Protein 2D28 (pdb70)

Nearest PDB structures (foldseek):
  2d28-assembly1_C  TM=1.007E+00  e=4.949E-29  Xanthomonas campestris
  2d27-assembly1_A  TM=7.738E-01  e=4.976E-22  Xanthomonas campestris
  5htl-assembly1_B  TM=7.643E-01  e=1.430E-07  Vibrio cholerae
  6f8l-assembly1_O  TM=7.626E-01  e=9.954E-06  Thermus thermophilus HB8
  3jc8-assembly1_Bf  TM=9.793E-01  e=5.000E-04  Myxococcus xanthus DK 1622

Structure (mmCIF, N/CA/C/O backbone):
data_2D28
#
_entry.id   2D28
#
_cell.length_a   55.914
_cell.length_b   55.914
_cell.length_c   104.813
_cell.angle_alpha   90.00
_cell.angle_beta   90.00
_cell.angle_gamma   90.00
#
_symmetry.space_group_name_H-M   'P 43 21 2'
#
loop_
_entity.id
_entity.type
_entity.pdbx_description
1 polymer 'type II secretion ATPase XpsE'
2 non-polymer 'CACODYLATE ION'
3 water water
#
loop_
_atom_site.group_PDB
_atom_site.id
_atom_site.type_symbol
_atom_site.label_atom_id
_atom_site.label_alt_id
_atom_site.label_comp_id
_atom_site.label_asym_id
_atom_site.label_entity_id
_atom_site.label_seq_id
_atom_site.pdbx_PDB_ins_code
_atom_site.Cartn_x
_atom_site.Cartn_y
_atom_site.Cartn_z
_atom_site.occupancy
_atom_site.B_iso_or_equiv
_atom_site.auth_seq_id
_atom_site.auth_comp_id
_atom_site.auth_asym_id
_atom_site.auth_atom_id
_atom_site.pdbx_PDB_model_num
ATOM 9 N N . GLU A 1 2 ? 25.004 27.764 -5.906 1.00 53.52 2 GLU C N 1
ATOM 10 C CA . GLU A 1 2 ? 25.657 28.642 -4.950 1.00 52.11 2 GLU C CA 1
ATOM 11 C C . GLU A 1 2 ? 24.841 29.870 -4.436 1.00 48.93 2 GLU C C 1
ATOM 12 O O . GLU A 1 2 ? 25.462 30.841 -3.984 1.00 48.71 2 GLU C O 1
ATOM 18 N N . GLN A 1 3 ? 23.490 29.846 -4.460 1.00 45.48 3 GLN C N 1
ATOM 19 C CA . GLN A 1 3 ? 22.729 31.092 -4.130 1.00 42.36 3 GLN C CA 1
ATOM 20 C C . GLN A 1 3 ? 22.783 31.448 -2.620 1.00 39.43 3 GLN C C 1
ATOM 21 O O . GLN A 1 3 ? 23.335 32.504 -2.272 1.00 38.32 3 GLN C O 1
ATOM 27 N N . ARG A 1 4 ? 22.234 30.596 -1.744 1.00 34.15 4 ARG C N 1
ATOM 28 C CA . ARG A 1 4 ? 22.408 30.746 -0.285 1.00 30.38 4 ARG C CA 1
ATOM 29 C C . ARG A 1 4 ? 22.592 29.368 0.421 1.00 26.81 4 ARG C C 1
ATOM 30 O O . ARG A 1 4 ? 22.146 28.353 -0.131 1.00 24.16 4 ARG C O 1
ATOM 38 N N . SER A 1 5 ? 23.256 29.339 1.594 1.00 23.22 5 SER C N 1
ATOM 39 C CA . SER A 1 5 ? 23.442 28.062 2.362 1.00 22.27 5 SER C CA 1
ATOM 40 C C . SER A 1 5 ? 22.087 27.480 2.816 1.00 19.34 5 SER C C 1
ATOM 41 O O . SER A 1 5 ? 21.168 28.243 2.978 1.00 17.82 5 SER C O 1
ATOM 44 N N . ALA A 1 6 ? 21.988 26.153 2.993 1.00 18.32 6 ALA C N 1
ATOM 45 C CA . ALA A 1 6 ? 20.787 25.467 3.518 1.00 18.28 6 ALA C CA 1
ATOM 46 C C . ALA A 1 6 ? 20.498 26.020 4.943 1.00 18.20 6 ALA C C 1
ATOM 47 O O . ALA A 1 6 ? 19.390 26.417 5.256 1.00 14.82 6 ALA C O 1
ATOM 49 N N . GLU A 1 7 ? 21.532 26.140 5.776 1.00 19.12 7 GLU C N 1
ATOM 50 C CA . GLU A 1 7 ? 21.354 26.762 7.097 1.00 20.57 7 GLU C CA 1
ATOM 51 C C . GLU A 1 7 ? 20.768 28.186 7.071 1.00 20.36 7 GLU C C 1
ATOM 52 O O . GLU A 1 7 ? 19.867 28.502 7.871 1.00 21.33 7 GLU C O 1
ATOM 58 N N . THR A 1 8 ? 21.278 29.033 6.182 1.00 19.16 8 THR C N 1
ATOM 59 C CA . THR A 1 8 ? 20.768 30.386 6.001 1.00 20.88 8 THR C CA 1
ATOM 60 C C . THR A 1 8 ? 19.286 30.405 5.553 1.00 18.83 8 THR C C 1
ATOM 61 O O . THR A 1 8 ? 18.505 31.191 6.062 1.00 18.00 8 THR C O 1
ATOM 65 N N . ARG A 1 9 ? 18.908 29.483 4.674 1.00 15.39 9 ARG C N 1
ATOM 66 C CA . ARG A 1 9 ? 17.558 29.476 4.136 1.00 15.00 9 ARG C CA 1
ATOM 67 C C . ARG A 1 9 ? 16.649 28.979 5.239 1.00 13.49 9 ARG C C 1
ATOM 68 O O . ARG A 1 9 ? 15.486 29.352 5.324 1.00 13.51 9 ARG C O 1
ATOM 76 N N . ILE A 1 10 ? 17.149 28.062 6.060 1.00 13.77 10 ILE C N 1
ATOM 77 C CA . ILE A 1 10 ? 16.367 27.514 7.181 1.00 12.92 10 ILE C CA 1
ATOM 78 C C . ILE A 1 10 ? 16.140 28.620 8.271 1.00 14.07 10 ILE C C 1
ATOM 79 O O . ILE A 1 10 ? 15.032 28.785 8.761 1.00 14.20 10 ILE C O 1
ATOM 84 N N . VAL A 1 11 ? 17.184 29.304 8.654 1.00 15.52 11 VAL C N 1
ATOM 85 C CA . VAL A 1 11 ? 17.040 30.441 9.538 1.00 17.21 11 VAL C CA 1
ATOM 86 C C . VAL A 1 11 ? 16.051 31.472 8.994 1.00 17.23 11 VAL C C 1
ATOM 87 O O . VAL A 1 11 ? 15.191 31.946 9.714 1.00 16.44 11 VAL C O 1
ATOM 91 N N . GLU A 1 12 ? 16.145 31.818 7.698 1.00 18.10 12 GLU C N 1
ATOM 92 C CA . GLU A 1 12 ? 15.225 32.765 7.122 1.00 17.82 12 GLU C CA 1
ATOM 93 C C . GLU A 1 12 ? 13.766 32.264 7.179 1.00 16.30 12 GLU C C 1
ATOM 94 O O . GLU A 1 12 ? 12.843 33.006 7.454 1.00 12.34 12 GLU C O 1
ATOM 100 N N . ALA A 1 13 ? 13.553 30.979 6.908 1.00 14.41 13 ALA C N 1
ATOM 101 C CA . ALA A 1 13 ? 12.256 30.403 6.984 1.00 14.10 13 ALA C CA 1
ATOM 102 C C . ALA A 1 13 ? 11.718 30.310 8.445 1.00 14.72 13 ALA C C 1
ATOM 103 O O . ALA A 1 13 ? 10.526 30.475 8.669 1.00 15.04 13 ALA C O 1
ATOM 105 N N . LEU A 1 14 ? 12.580 30.020 9.415 1.00 14.84 14 LEU C N 1
ATOM 106 C CA . LEU A 1 14 ? 12.199 30.114 10.822 1.00 14.88 14 LEU C CA 1
ATOM 107 C C . LEU A 1 14 ? 11.613 31.505 11.200 1.00 14.94 14 LEU C C 1
ATOM 108 O O . LEU A 1 14 ? 10.533 31.590 11.830 1.00 15.14 14 LEU C O 1
ATOM 113 N N . LEU A 1 15 ? 12.281 32.545 10.778 1.00 13.44 15 LEU C N 1
ATOM 114 C CA . LEU A 1 15 ? 11.794 33.929 11.026 1.00 16.63 15 LEU C CA 1
ATOM 115 C C . LEU A 1 15 ? 10.489 34.216 10.356 1.00 17.76 15 LEU C C 1
ATOM 116 O O . LEU A 1 15 ? 9.551 34.642 10.993 1.00 17.88 15 LEU C O 1
ATOM 121 N N . GLU A 1 16 ? 10.414 33.884 9.073 1.00 19.53 16 GLU C N 1
ATOM 122 C CA . GLU A 1 16 ? 9.249 34.215 8.267 1.00 21.64 16 GLU C CA 1
ATOM 123 C C . GLU A 1 16 ? 8.026 33.455 8.753 1.00 21.55 16 GLU C C 1
ATOM 124 O O . GLU A 1 16 ? 6.935 33.969 8.758 1.00 21.27 16 GLU C O 1
ATOM 130 N N . ARG A 1 17 ? 8.219 32.222 9.184 1.00 22.01 17 ARG C N 1
ATOM 131 C CA . ARG A 1 17 ? 7.129 31.406 9.781 1.00 21.68 17 ARG C CA 1
ATOM 132 C C . ARG A 1 17 ? 6.807 31.737 11.225 1.00 21.69 17 ARG C C 1
ATOM 133 O O . ARG A 1 17 ? 5.893 31.127 11.853 1.00 21.06 17 ARG C O 1
ATOM 141 N N . ARG A 1 18 ? 7.575 32.667 11.770 1.00 22.33 18 ARG C N 1
ATOM 142 C CA . ARG A 1 18 ? 7.492 33.061 13.147 1.00 23.37 18 ARG C CA 1
ATOM 143 C C . ARG A 1 18 ? 7.731 31.941 14.150 1.00 22.91 18 ARG C C 1
ATOM 144 O O . ARG A 1 18 ? 7.160 31.901 15.249 1.00 22.06 18 ARG C O 1
ATOM 152 N N . ARG A 1 19 ? 8.619 31.038 13.782 1.00 21.30 19 ARG C N 1
ATOM 153 C CA . ARG A 1 19 ? 9.077 29.960 14.675 1.00 19.88 19 ARG C CA 1
ATOM 154 C C . ARG A 1 19 ? 10.329 30.354 15.440 1.00 21.38 19 ARG C C 1
ATOM 155 O O . ARG A 1 19 ? 10.909 29.537 16.173 1.00 21.28 19 ARG C O 1
ATOM 163 N N . LEU A 1 20 ? 10.785 31.588 15.177 1.00 21.40 20 LEU C N 1
ATOM 164 C CA . LEU A 1 20 ? 11.996 32.166 15.763 1.00 22.67 20 LEU C CA 1
ATOM 165 C C . LEU A 1 20 ? 11.790 33.694 15.800 1.00 23.72 20 LEU C C 1
ATOM 166 O O . LEU A 1 20 ? 11.382 34.282 14.790 1.00 22.61 20 LEU C O 1
ATOM 171 N N . LYS A 1 21 ? 12.098 34.319 16.929 1.00 26.52 21 LYS C N 1
ATOM 172 C CA . LYS A 1 21 ? 12.001 35.776 17.077 1.00 29.06 21 LYS C CA 1
ATOM 173 C C . LYS A 1 21 ? 13.285 36.425 16.698 1.00 30.30 21 LYS C C 1
ATOM 174 O O . LYS A 1 21 ? 14.380 35.923 17.028 1.00 29.79 21 LYS C O 1
ATOM 180 N N . ASP A 1 22 ? 13.179 37.596 16.076 1.00 32.42 22 ASP C N 1
ATOM 181 C CA . ASP A 1 22 ? 14.351 38.237 15.552 1.00 34.47 22 ASP C CA 1
ATOM 182 C C . ASP A 1 22 ? 15.244 38.705 16.688 1.00 34.84 22 ASP C C 1
ATOM 183 O O . ASP A 1 22 ? 16.470 38.736 16.525 1.00 33.84 22 ASP C O 1
ATOM 188 N N . THR A 1 23 ? 14.644 39.012 17.843 1.00 35.06 23 THR C N 1
ATOM 189 C CA . THR A 1 23 ? 15.440 39.391 19.027 1.00 34.89 23 THR C CA 1
ATOM 190 C C . THR A 1 23 ? 16.261 38.237 19.524 1.00 33.79 23 THR C C 1
ATOM 191 O O . THR A 1 23 ? 17.433 38.384 19.821 1.00 34.46 23 THR C O 1
ATOM 195 N N . ASP A 1 24 ? 15.656 37.061 19.587 1.00 33.31 24 ASP C N 1
ATOM 196 C CA . ASP A 1 24 ? 16.392 35.868 19.950 1.00 32.74 24 ASP C CA 1
ATOM 197 C C . ASP A 1 24 ? 17.536 35.521 18.982 1.00 32.51 24 ASP C C 1
ATOM 198 O O . ASP A 1 24 ? 18.626 35.016 19.383 1.00 32.13 24 ASP C O 1
ATOM 203 N N . LEU A 1 25 ? 17.288 35.733 17.700 1.00 31.57 25 LEU C N 1
ATOM 204 C CA . LEU A 1 25 ? 18.266 35.367 16.699 1.00 30.73 25 LEU C CA 1
ATOM 205 C C . LEU A 1 25 ? 19.446 36.282 16.847 1.00 32.15 25 LEU C C 1
ATOM 206 O O . LEU A 1 25 ? 20.547 35.821 16.750 1.00 31.67 25 LEU C O 1
ATOM 211 N N . VAL A 1 26 ? 19.207 37.579 17.060 1.00 34.86 26 VAL C N 1
ATOM 212 C CA . VAL A 1 26 ? 20.326 38.534 17.216 1.00 36.96 26 VAL C CA 1
ATOM 213 C C . VAL A 1 26 ? 21.174 38.203 18.451 1.00 38.41 26 VAL C C 1
ATOM 214 O O . VAL A 1 26 ? 22.389 38.251 18.397 1.00 38.03 26 VAL C O 1
ATOM 218 N N . ARG A 1 27 ? 20.549 37.776 19.543 1.00 41.00 27 ARG C N 1
ATOM 219 C CA . ARG A 1 27 ? 21.329 37.356 20.709 1.00 42.40 27 ARG C CA 1
ATOM 220 C C . ARG A 1 27 ? 22.188 36.115 20.411 1.00 42.40 27 ARG C C 1
ATOM 221 O O . ARG A 1 27 ? 23.360 36.058 20.785 1.00 42.84 27 ARG C O 1
ATOM 229 N N . ALA A 1 28 ? 21.595 35.107 19.786 1.00 42.25 28 ALA C N 1
ATOM 230 C CA . ALA A 1 28 ? 22.340 33.934 19.337 1.00 41.63 28 ALA C CA 1
ATOM 231 C C . ALA A 1 28 ? 23.438 34.363 18.327 1.00 42.58 28 ALA C C 1
ATOM 232 O O . ALA A 1 28 ? 23.190 35.136 17.403 1.00 41.33 28 ALA C O 1
ATOM 234 N N . ARG A 1 29 ? 24.667 33.940 18.603 1.00 43.87 29 ARG C N 1
ATOM 235 C CA . ARG A 1 29 ? 25.872 34.105 17.739 1.00 45.80 29 ARG C CA 1
ATOM 236 C C . ARG A 1 29 ? 27.054 33.530 18.556 1.00 46.44 29 ARG C C 1
ATOM 237 O O . ARG A 1 29 ? 27.580 34.190 19.441 1.00 46.74 29 ARG C O 1
ATOM 245 N N . GLN A 1 30 ? 27.420 32.274 18.297 1.00 47.17 30 GLN C N 1
ATOM 246 C CA . GLN A 1 30 ? 28.278 31.528 19.204 1.00 47.48 30 GLN C CA 1
ATOM 247 C C . GLN A 1 30 ? 28.375 32.199 20.599 1.00 46.81 30 GLN C C 1
ATOM 248 O O . GLN A 1 30 ? 27.660 33.155 20.906 1.00 47.02 30 GLN C O 1
ATOM 254 N N . GLU A 1 34 ? 29.142 29.634 21.348 1.00 62.01 34 GLU C N 1
ATOM 255 C CA . GLU A 1 34 ? 30.567 29.410 21.118 1.00 61.89 34 GLU C CA 1
ATOM 256 C C . GLU A 1 34 ? 30.999 28.164 21.853 1.00 61.99 34 GLU C C 1
ATOM 257 O O . GLU A 1 34 ? 32.0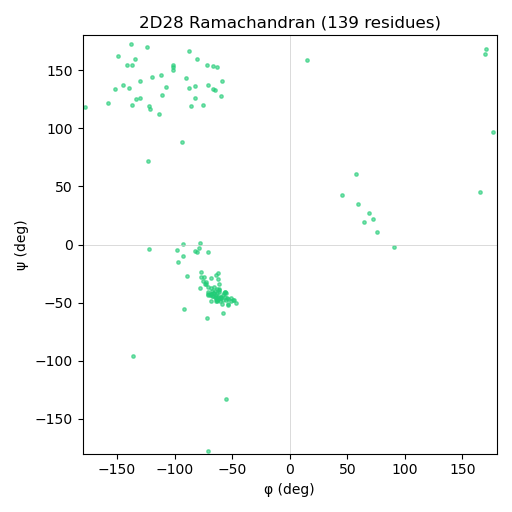61 28.167 22.532 1.00 62.84 34 GLU C O 1
ATOM 259 N N . SER A 1 35 ? 30.194 27.105 21.730 1.00 60.94 35 SER C N 1
ATOM 260 C CA . SER A 1 35 ? 30.408 25.868 22.503 1.00 60.90 35 SER C CA 1
ATOM 261 C C . SER A 1 35 ? 31.285 24.959 21.652 1.00 60.13 35 SER C C 1
ATOM 262 O O . SER A 1 35 ? 32.313 24.437 22.103 1.00 60.77 35 SER C O 1
ATOM 264 N N . GLY A 1 36 ? 30.783 24.717 20.452 1.00 58.40 36 GLY C N 1
ATOM 265 C CA . GLY A 1 36 ? 31.528 24.863 19.212 1.00 56.75 36 GLY C CA 1
ATOM 266 C C . GLY A 1 36 ? 30.438 25.552 18.419 1.00 54.88 36 GLY C C 1
ATOM 267 O O . GLY A 1 36 ? 30.344 26.789 18.307 1.00 55.39 36 GLY C O 1
ATOM 276 N N . GLY A 1 38 ? 27.146 25.152 15.599 1.00 40.02 38 GLY C N 1
ATOM 277 C CA . GLY A 1 38 ? 26.478 25.815 14.491 1.00 36.98 38 GLY C CA 1
ATOM 278 C C . GLY A 1 38 ? 25.393 26.767 14.987 1.00 32.91 38 GLY C C 1
ATOM 279 O O . GLY A 1 38 ? 24.986 26.715 16.138 1.00 31.11 38 GLY C O 1
ATOM 280 N N . LEU A 1 39 ? 24.906 27.618 14.103 1.00 29.65 39 LEU C N 1
ATOM 281 C CA . LEU A 1 39 ? 23.891 28.597 14.493 1.00 28.06 39 LEU C CA 1
ATOM 282 C C . LEU A 1 39 ? 22.617 27.869 14.905 1.00 25.12 39 LEU C C 1
ATOM 283 O O . LEU A 1 39 ? 22.055 28.150 15.983 1.00 22.76 39 LEU C O 1
ATOM 288 N N . LEU A 1 40 ? 22.150 26.922 14.090 1.00 20.77 40 LEU C N 1
ATOM 289 C CA . LEU A 1 40 ? 20.877 26.290 14.400 1.00 19.88 40 LEU C CA 1
ATOM 290 C C . LEU A 1 40 ? 20.963 25.418 15.685 1.00 21.55 40 LEU C C 1
ATOM 291 O O . LEU A 1 40 ? 20.057 25.367 16.494 1.00 19.61 40 LEU C O 1
ATOM 296 N N . ALA A 1 41 ? 22.074 24.723 15.813 1.00 23.13 41 ALA C N 1
ATOM 297 C CA . ALA A 1 41 ? 22.518 24.082 17.101 1.00 25.17 41 ALA C CA 1
ATOM 298 C C . ALA A 1 41 ? 22.449 25.014 18.287 1.00 25.32 41 ALA C C 1
ATOM 299 O O . ALA A 1 41 ? 21.883 24.647 19.287 1.00 28.83 41 ALA C O 1
ATOM 301 N N . LEU A 1 42 ? 22.958 26.231 18.166 1.00 26.85 42 LEU C N 1
ATOM 302 C CA . LEU A 1 42 ? 23.012 27.148 19.292 1.00 27.11 42 LEU C CA 1
ATOM 303 C C . LEU A 1 42 ? 21.597 27.600 19.664 1.00 27.54 42 LEU C C 1
ATOM 304 O O . LEU A 1 42 ? 21.247 27.607 20.849 1.00 27.61 42 LEU C O 1
ATOM 309 N N . LEU A 1 43 ? 20.788 27.927 18.644 1.00 24.70 43 LEU C N 1
ATOM 310 C CA . LEU A 1 43 ? 19.371 28.238 18.830 1.00 24.03 43 LEU C CA 1
ATOM 311 C C . LEU A 1 43 ? 18.604 27.147 19.522 1.00 24.13 43 LEU C C 1
ATOM 312 O O . LEU A 1 43 ? 17.759 27.415 20.381 1.00 24.17 43 LEU C O 1
ATOM 317 N N . GLY A 1 44 ? 18.858 25.901 19.160 1.00 24.93 44 GLY C N 1
ATOM 318 C CA . GLY A 1 44 ? 18.239 24.797 19.837 1.00 26.52 44 GLY C CA 1
ATOM 319 C C . GLY A 1 44 ? 18.700 24.727 21.295 1.00 29.55 44 GLY C C 1
ATOM 320 O O . GLY A 1 44 ? 17.886 24.468 22.203 1.00 29.90 44 GLY C O 1
ATOM 321 N N . ARG A 1 45 ? 19.994 24.978 21.523 1.00 32.22 45 ARG C N 1
ATOM 322 C CA . ARG A 1 45 ? 20.583 24.814 22.861 1.00 34.28 45 ARG C CA 1
ATOM 323 C C . ARG A 1 45 ? 20.174 25.961 23.779 1.00 33.59 45 ARG C C 1
ATOM 324 O O . ARG A 1 45 ? 20.084 25.753 24.974 1.00 33.84 45 ARG C O 1
ATOM 332 N N . LEU A 1 46 ? 19.966 27.163 23.233 1.00 32.40 46 LEU C N 1
ATOM 333 C CA . LEU A 1 46 ? 19.442 28.283 23.996 1.00 31.07 46 LEU C CA 1
ATOM 334 C C . LEU A 1 46 ? 17.906 28.215 24.238 1.00 30.65 46 LEU C C 1
ATOM 335 O O . LEU A 1 46 ? 17.333 29.104 24.869 1.00 30.70 46 LEU C O 1
ATOM 340 N N . GLY A 1 47 ? 17.254 27.162 23.773 1.00 28.44 47 GLY C N 1
ATOM 341 C CA . GLY A 1 47 ? 15.810 27.023 23.893 1.00 28.14 47 GLY C CA 1
ATOM 342 C C . GLY A 1 47 ? 14.967 27.948 22.987 1.00 25.79 47 GLY C C 1
ATOM 343 O O . GLY A 1 47 ? 13.764 28.191 23.242 1.00 24.51 47 GLY C O 1
ATOM 344 N N . LEU A 1 48 ? 15.553 28.441 21.914 1.00 21.78 48 LEU C N 1
ATOM 345 C CA . LEU A 1 48 ? 14.874 29.449 21.120 1.00 21.42 48 LEU C CA 1
ATOM 346 C C . LEU A 1 48 ? 14.145 28.924 19.896 1.00 19.99 48 LEU C C 1
ATOM 347 O O . LEU A 1 48 ? 13.438 29.710 19.224 1.00 19.13 48 LEU C O 1
ATOM 352 N N . VAL A 1 49 ? 14.443 27.689 19.492 1.00 18.06 49 VAL C N 1
ATOM 353 C CA . VAL A 1 49 ? 13.725 27.036 18.375 1.00 16.51 49 VAL C CA 1
ATOM 354 C C . VAL A 1 49 ? 13.396 25.658 18.885 1.00 15.58 49 VAL C C 1
ATOM 355 O O . VAL A 1 49 ? 14.261 24.935 19.351 1.00 15.04 49 VAL C O 1
ATOM 359 N N . SER A 1 50 ? 12.133 25.283 18.850 1.00 12.93 50 SER C N 1
ATOM 360 C CA . SER A 1 50 ? 11.752 23.917 19.242 1.00 14.15 50 SER C CA 1
ATOM 361 C C . SER A 1 50 ? 12.280 22.849 18.280 1.00 14.36 50 SER C C 1
ATOM 362 O O . SER A 1 50 ? 12.506 23.125 17.086 1.00 14.78 50 SER C O 1
ATOM 365 N N . GLU A 1 51 ? 12.470 21.632 18.808 1.00 13.63 51 GLU C N 1
ATOM 366 C CA . GLU A 1 51 ? 12.849 20.515 17.953 1.00 13.69 51 GLU C CA 1
ATOM 367 C C . GLU A 1 51 ? 11.886 20.293 16.835 1.00 13.49 51 GLU C C 1
ATOM 368 O O . GLU A 1 51 ? 12.290 20.048 15.695 1.00 13.49 51 GLU C O 1
ATOM 374 N N . ARG A 1 52 ? 10.580 20.418 17.114 1.00 12.49 52 ARG C N 1
ATOM 375 C CA . ARG A 1 52 ? 9.601 20.296 16.073 1.00 10.52 52 ARG C CA 1
ATOM 376 C C . ARG A 1 52 ? 9.739 21.317 14.935 1.00 11.02 52 ARG C C 1
ATOM 377 O O . ARG A 1 52 ? 9.700 20.946 13.753 1.00 9.80 52 ARG C O 1
ATOM 385 N N . ASP A 1 53 ? 9.932 22.585 15.278 1.00 11.44 53 ASP C N 1
ATOM 386 C CA . ASP A 1 53 ? 10.040 23.642 14.295 1.00 11.77 53 ASP C CA 1
ATOM 387 C C . ASP A 1 53 ? 11.383 23.558 13.561 1.00 12.11 53 ASP C C 1
ATOM 388 O O . ASP A 1 53 ? 11.437 23.909 12.388 1.00 12.00 53 ASP C O 1
ATOM 393 N N . HIS A 1 54 ? 12.425 23.103 14.252 1.00 12.24 54 HIS C N 1
ATOM 394 C CA . HIS A 1 54 ? 13.697 22.792 13.590 1.00 12.24 54 HIS C CA 1
ATOM 395 C C . HIS A 1 54 ? 13.483 21.749 12.487 1.00 11.34 54 HIS C C 1
ATOM 3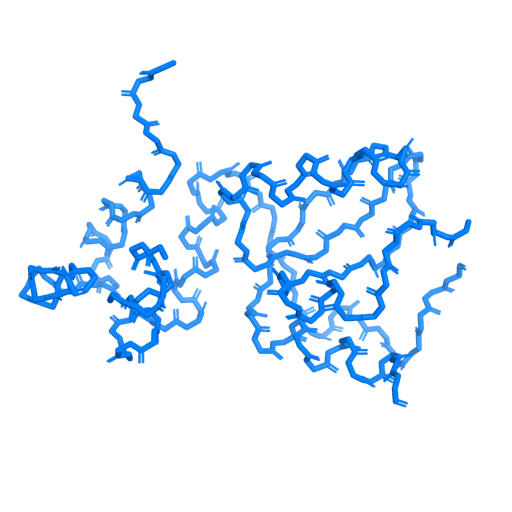96 O O . HIS A 1 54 ? 13.763 22.013 11.275 1.00 12.94 54 HIS C O 1
ATOM 403 N N . ALA A 1 55 ? 12.963 20.590 12.861 1.00 11.48 55 ALA C N 1
ATOM 404 C CA . ALA A 1 55 ? 12.660 19.494 11.912 1.00 12.60 55 ALA C CA 1
ATOM 405 C C . ALA A 1 55 ? 11.771 19.972 10.768 1.00 14.04 55 ALA C C 1
ATOM 406 O O . ALA A 1 55 ? 12.041 19.736 9.546 1.00 13.74 55 ALA C O 1
ATOM 408 N N . GLU A 1 56 ? 10.655 20.611 11.133 1.00 14.55 56 GLU C N 1
ATOM 409 C CA . GLU A 1 56 ? 9.739 21.125 10.133 1.00 15.93 56 GLU C CA 1
ATOM 410 C C . GLU A 1 56 ? 10.328 21.974 9.037 1.00 15.57 56 GLU C C 1
ATOM 411 O O . GLU A 1 56 ? 10.067 21.772 7.799 1.00 14.43 56 GLU C O 1
ATOM 417 N N . THR A 1 57 ? 11.134 22.934 9.485 1.00 14.13 57 THR C N 1
ATOM 418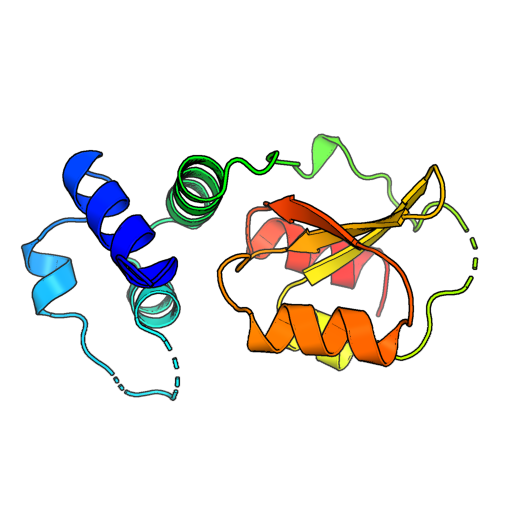 C CA . THR A 1 57 ? 11.726 23.882 8.610 1.00 14.23 57 THR C CA 1
ATOM 419 C C . THR A 1 57 ? 12.816 23.251 7.732 1.00 13.70 57 THR C C 1
ATOM 420 O O . THR A 1 57 ? 12.921 23.592 6.563 1.00 12.37 57 THR C O 1
ATOM 424 N N . CYS A 1 58 ? 13.674 22.414 8.335 1.00 13.46 58 CYS C N 1
ATOM 425 C CA . CYS A 1 58 ? 14.646 21.636 7.576 1.00 12.91 58 CYS C CA 1
ATOM 426 C C . CYS A 1 58 ? 13.923 20.889 6.441 1.00 13.33 58 CYS C C 1
ATOM 427 O O . CYS A 1 58 ? 14.328 20.942 5.287 1.00 12.39 58 CYS C O 1
ATOM 430 N N . ALA A 1 59 ? 12.801 20.266 6.746 1.00 14.39 59 ALA C N 1
ATOM 431 C CA . ALA A 1 59 ? 12.072 19.508 5.755 1.00 15.46 59 ALA C CA 1
ATOM 432 C C . ALA A 1 59 ? 11.489 20.372 4.650 1.00 15.56 59 ALA C C 1
ATOM 433 O O . ALA A 1 59 ? 11.613 20.019 3.488 1.00 14.85 59 ALA C O 1
ATOM 435 N N . GLU A 1 60 ? 10.935 21.533 4.995 1.00 16.12 60 GLU C N 1
ATOM 436 C CA . GLU A 1 60 ? 10.433 22.458 3.999 1.00 16.44 60 GLU C CA 1
ATOM 437 C C . GLU A 1 60 ? 11.511 22.914 3.123 1.00 15.11 60 GLU C C 1
ATOM 438 O O . GLU A 1 60 ? 11.297 23.040 1.957 1.00 17.09 60 GLU C O 1
ATOM 444 N N . VAL A 1 61 ? 12.647 23.304 3.666 1.00 13.60 61 VAL C N 1
ATOM 445 C CA . VAL A 1 61 ? 13.617 23.982 2.839 1.00 13.42 61 VAL C CA 1
ATOM 446 C C . VAL A 1 61 ? 14.260 23.003 1.911 1.00 13.41 61 VAL C C 1
ATOM 447 O O . VAL A 1 61 ? 14.607 23.347 0.739 1.00 14.65 61 VAL C O 1
ATOM 451 N N . LEU A 1 62 ? 14.428 21.778 2.394 1.00 12.27 62 LEU C N 1
ATOM 452 C CA . LEU A 1 62 ? 15.184 20.785 1.637 1.00 11.78 62 LEU C CA 1
ATOM 453 C C . LEU A 1 62 ? 14.257 19.842 0.846 1.00 11.53 62 LEU C C 1
ATOM 454 O O . LEU A 1 62 ? 14.739 19.023 0.071 1.00 11.04 62 LEU C O 1
ATOM 459 N N . GLY A 1 63 ? 12.938 19.962 1.013 1.00 11.27 63 GLY C N 1
ATOM 460 C CA . GLY A 1 63 ? 12.000 19.122 0.297 1.00 10.64 63 GLY C CA 1
ATOM 461 C C . GLY A 1 63 ? 12.022 17.670 0.720 1.00 9.77 63 GLY C C 1
ATOM 462 O O . GLY A 1 63 ? 11.707 16.794 -0.046 1.00 10.54 63 GLY C O 1
ATOM 463 N N . LEU A 1 64 ? 12.409 17.411 1.974 1.00 11.94 64 LEU C N 1
ATOM 464 C CA . LEU A 1 64 ? 12.605 16.058 2.430 1.00 11.00 64 LEU C CA 1
ATOM 465 C C . LEU A 1 64 ? 11.397 15.651 3.249 1.00 11.94 64 LEU C C 1
ATOM 466 O O . LEU A 1 64 ? 10.771 16.490 3.926 1.00 11.96 64 LEU C O 1
ATOM 471 N N . PRO A 1 65 ? 11.139 14.358 3.271 1.00 11.59 65 PRO C N 1
ATOM 472 C CA . PRO A 1 65 ? 10.051 13.826 4.087 1.00 12.74 65 PRO C CA 1
ATOM 473 C C . PRO A 1 65 ? 10.374 13.881 5.576 1.00 11.35 65 PRO C C 1
ATOM 474 O O . PRO A 1 65 ? 11.510 13.838 5.987 1.00 9.75 65 PRO C O 1
ATOM 478 N N . LEU A 1 66 ? 9.319 13.933 6.359 1.00 11.30 66 LEU C N 1
ATOM 479 C CA . LEU A 1 66 ? 9.355 13.934 7.798 1.00 13.11 66 LEU C CA 1
ATOM 480 C C . LEU A 1 66 ? 8.853 12.559 8.277 1.00 14.90 66 LEU C C 1
ATOM 481 O O . LEU A 1 66 ? 7.898 12.022 7.722 1.00 15.53 66 LEU C O 1
ATOM 486 N N . VAL A 1 67 ? 9.564 11.974 9.256 1.00 14.36 67 VAL C N 1
ATOM 487 C CA . VAL A 1 67 ? 9.249 10.654 9.782 1.00 13.18 67 VAL C CA 1
ATOM 488 C C . VAL A 1 67 ? 9.200 10.788 11.299 1.00 1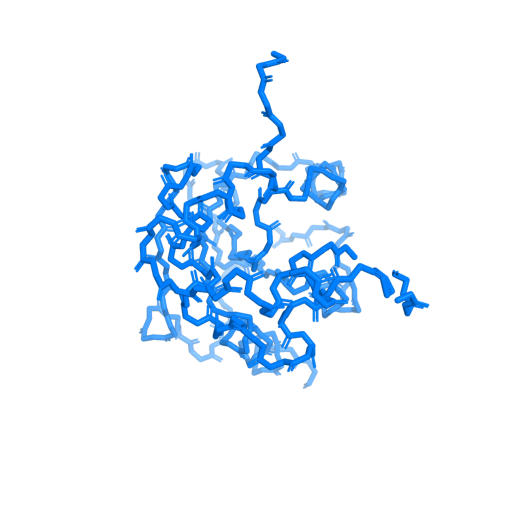4.24 67 VAL C C 1
ATOM 489 O O . VAL A 1 67 ? 9.972 11.531 11.918 1.00 12.45 67 VAL C O 1
ATOM 493 N N . ASP A 1 68 ? 8.241 10.101 11.901 1.00 16.24 68 ASP C N 1
ATOM 494 C CA . ASP A 1 68 ? 8.097 10.160 13.334 1.00 18.02 68 ASP C CA 1
ATOM 495 C C . ASP A 1 68 ? 8.159 8.795 13.931 1.00 20.09 68 ASP C C 1
ATOM 496 O O . ASP A 1 68 ? 8.122 7.800 13.218 1.00 17.61 68 ASP C O 1
ATOM 501 N N . ALA A 1 69 ? 8.238 8.834 15.263 1.00 22.90 69 ALA C N 1
ATOM 502 C CA . ALA A 1 69 ? 8.471 7.713 16.121 1.00 24.15 69 ALA C CA 1
ATOM 503 C C . ALA A 1 69 ? 7.380 6.627 16.073 1.00 23.77 69 ALA C C 1
ATOM 504 O O . ALA A 1 69 ? 7.652 5.428 16.314 1.00 25.32 69 ALA C O 1
ATOM 506 N N . ARG A 1 70 ? 6.158 7.004 15.681 1.00 23.92 70 ARG C N 1
ATOM 507 C CA . ARG A 1 70 ? 5.092 6.011 15.458 1.00 22.01 70 ARG C CA 1
ATOM 508 C C . ARG A 1 70 ? 5.505 5.093 14.361 1.00 22.91 70 ARG C C 1
ATOM 509 O O . ARG A 1 70 ? 5.026 3.965 14.284 1.00 20.29 70 ARG C O 1
ATOM 517 N N . GLN A 1 71 ? 6.317 5.589 13.419 1.00 24.60 71 GLN C N 1
ATOM 518 C CA . GLN A 1 71 ? 6.638 4.791 12.211 1.00 24.69 71 GLN C CA 1
ATOM 519 C C . GLN A 1 71 ? 7.763 3.737 12.369 1.00 27.32 71 GLN C C 1
ATOM 520 O O . GLN A 1 71 ? 7.998 2.916 11.463 1.00 26.38 71 GLN C O 1
ATOM 526 N N . LEU A 1 72 ? 8.415 3.725 13.524 1.00 29.44 72 LEU C N 1
ATOM 527 C CA . LEU A 1 72 ? 9.526 2.824 13.791 1.00 31.60 72 LEU C CA 1
ATOM 528 C C . LEU A 1 72 ? 9.162 1.752 14.847 1.00 33.37 72 LEU C C 1
ATOM 529 O O . LEU A 1 72 ? 8.682 2.096 15.932 1.00 34.98 72 LEU C O 1
ATOM 534 N N . GLY A 1 73 ? 9.395 0.475 14.542 1.00 35.20 73 GLY C N 1
ATOM 535 C CA . GLY A 1 73 ? 9.196 -0.629 15.488 1.00 35.94 73 GLY C CA 1
ATOM 536 C C . GLY A 1 73 ? 10.218 -0.696 16.624 1.00 37.58 73 GLY C C 1
ATOM 537 O O . GLY A 1 73 ? 11.097 0.139 16.713 1.00 36.99 73 GLY C O 1
ATOM 538 N N . ASP A 1 74 ? 10.097 -1.716 17.480 1.00 39.02 74 ASP C N 1
ATOM 539 C CA . ASP A 1 74 ? 10.885 -1.859 18.720 1.00 39.77 74 ASP C CA 1
ATOM 540 C C . ASP A 1 74 ? 12.331 -2.346 18.570 1.00 38.60 74 ASP C C 1
ATOM 541 O O . ASP A 1 74 ? 13.154 -2.121 19.454 1.00 37.77 74 ASP C O 1
ATOM 546 N N . THR A 1 75 ? 12.604 -3.044 17.486 1.00 38.03 75 THR C N 1
ATOM 547 C CA . THR A 1 75 ? 13.950 -3.496 17.170 1.00 38.42 75 THR C CA 1
ATOM 548 C C . THR A 1 75 ? 14.235 -3.221 15.715 1.00 38.51 75 THR C C 1
ATOM 549 O O . THR A 1 75 ? 13.290 -3.063 14.931 1.00 36.23 75 THR C O 1
ATOM 553 N N . PRO A 1 76 ? 15.518 -3.175 15.349 1.00 40.10 76 PRO C N 1
ATOM 554 C CA . PRO A 1 76 ? 15.910 -2.858 13.966 1.00 42.36 76 PRO C CA 1
ATOM 555 C C . PRO A 1 76 ? 15.330 -3.832 12.938 1.00 45.28 76 PRO C C 1
ATOM 556 O O . PRO A 1 76 ? 15.315 -5.025 13.207 1.00 43.96 76 PRO C O 1
ATOM 560 N N . PRO A 1 77 ? 14.902 -3.321 11.787 1.00 48.59 77 PRO C N 1
ATOM 561 C CA . PRO A 1 77 ? 14.200 -4.122 10.786 1.00 51.54 77 PRO C CA 1
ATOM 562 C C . PRO A 1 77 ? 14.954 -5.333 10.252 1.00 54.92 77 PRO C C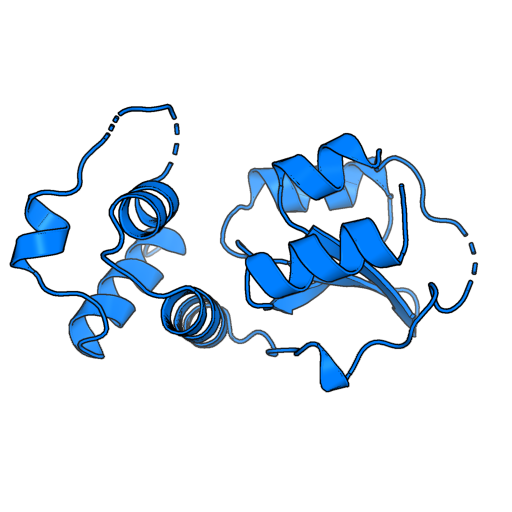 1
ATOM 563 O O . PRO A 1 77 ? 14.311 -6.375 10.239 1.00 56.33 77 PRO C O 1
ATOM 567 N N . GLU A 1 78 ? 16.201 -5.224 9.790 1.00 58.31 78 GLU C N 1
ATOM 568 C CA . GLU A 1 78 ? 16.878 -6.380 9.166 1.00 61.38 78 GLU C CA 1
ATOM 569 C C . GLU A 1 78 ? 18.206 -6.047 8.461 1.00 63.49 78 GLU C C 1
ATOM 570 O O . GLU A 1 78 ? 19.295 -6.404 8.938 1.00 63.96 78 GLU C O 1
ATOM 584 N N . GLU A 1 82 ? 24.037 -5.239 5.444 1.00 43.34 82 GLU C N 1
ATOM 585 C CA . GLU A 1 82 ? 24.776 -4.949 6.669 1.00 43.49 82 GLU C CA 1
ATOM 586 C C . GLU A 1 82 ? 24.245 -3.782 7.524 1.00 41.80 82 GLU C C 1
ATOM 587 O O . GLU A 1 82 ? 23.059 -3.800 8.041 1.00 42.59 82 GLU C O 1
ATOM 593 N N . VAL A 1 83 ? 25.250 -2.973 7.890 1.00 38.27 83 VAL C N 1
ATOM 594 C CA . VAL A 1 83 ? 25.468 -1.510 7.629 1.00 35.58 83 VAL C CA 1
ATOM 595 C C . VAL A 1 83 ? 26.837 -1.243 8.279 1.00 32.72 83 VAL C C 1
ATOM 596 O O . VAL A 1 83 ? 26.995 -1.469 9.456 1.00 30.88 83 VAL C O 1
ATOM 600 N N . GLN A 1 84 ? 27.831 -0.833 7.499 1.00 31.68 84 GLN C N 1
ATOM 601 C CA . GLN A 1 84 ? 29.207 -0.662 7.977 1.00 30.41 84 GLN C CA 1
ATOM 602 C C . GLN A 1 84 ? 29.537 0.766 8.234 1.00 27.41 84 GLN C C 1
ATOM 603 O O . GLN A 1 84 ? 29.034 1.663 7.572 1.00 25.30 84 GLN C O 1
ATOM 609 N N . GLY A 1 85 ? 30.496 0.950 9.118 1.00 23.75 85 GLY C N 1
ATOM 610 C CA . GLY A 1 85 ? 31.241 2.171 9.188 1.00 22.36 85 GLY C CA 1
ATOM 611 C C . GLY A 1 85 ? 30.647 3.167 10.109 1.00 20.43 85 GLY C C 1
ATOM 612 O O . GLY A 1 85 ? 31.262 4.182 10.292 1.00 22.05 85 GLY C O 1
ATOM 613 N N . LEU A 1 86 ? 29.498 2.871 10.733 1.00 19.42 86 LEU C N 1
ATOM 614 C CA . LEU A 1 86 ? 28.845 3.780 11.675 1.00 18.88 86 LEU C CA 1
ATOM 615 C C . LEU A 1 86 ? 28.863 3.185 13.071 1.00 20.05 86 LEU C C 1
ATOM 616 O O . LEU A 1 86 ? 28.196 2.190 13.340 1.00 18.85 86 LEU C O 1
ATOM 621 N N . SER A 1 87 ? 29.616 3.813 13.954 1.00 20.04 87 SER C N 1
ATOM 622 C CA . SER A 1 87 ? 29.666 3.344 15.322 1.00 20.03 87 SER C CA 1
ATOM 623 C C . SER A 1 87 ? 28.436 3.879 16.025 1.00 19.22 87 SER C C 1
ATOM 624 O O . SER A 1 87 ? 27.807 4.874 15.579 1.00 17.64 87 SER C O 1
ATOM 627 N N . LEU A 1 88 ? 28.096 3.231 17.135 1.00 17.54 88 LEU C N 1
ATOM 628 C CA . LEU A 1 88 ? 26.998 3.740 17.969 1.00 17.56 88 LEU C CA 1
ATOM 629 C C . LEU A 1 88 ? 27.259 5.161 18.383 1.00 17.36 88 LEU C C 1
ATOM 630 O O . LEU A 1 88 ? 26.387 6.002 18.302 1.00 14.71 88 LEU C O 1
ATOM 635 N N . ARG A 1 89 ? 28.532 5.460 18.747 1.00 17.47 89 ARG C N 1
ATOM 636 C CA . ARG A 1 89 ? 28.921 6.791 19.137 1.00 17.02 89 ARG C CA 1
ATOM 637 C C . ARG A 1 89 ? 28.648 7.829 18.035 1.00 16.02 89 ARG C C 1
ATOM 638 O O . ARG A 1 89 ? 28.191 8.877 18.309 1.00 17.22 89 ARG C O 1
ATOM 646 N N . PHE A 1 90 ? 29.052 7.534 16.816 1.00 15.81 90 PHE C N 1
ATOM 647 C CA . PHE A 1 90 ? 28.822 8.393 15.658 1.00 14.36 90 PHE C CA 1
ATOM 648 C C . PHE A 1 90 ? 27.317 8.717 15.540 1.00 13.49 90 PHE C C 1
ATOM 649 O O . PHE A 1 90 ? 26.929 9.853 15.377 1.00 13.13 90 PHE C O 1
ATOM 657 N N . LEU A 1 91 ? 26.480 7.697 15.565 1.00 13.36 91 LEU C N 1
ATOM 658 C CA . LEU A 1 91 ? 25.0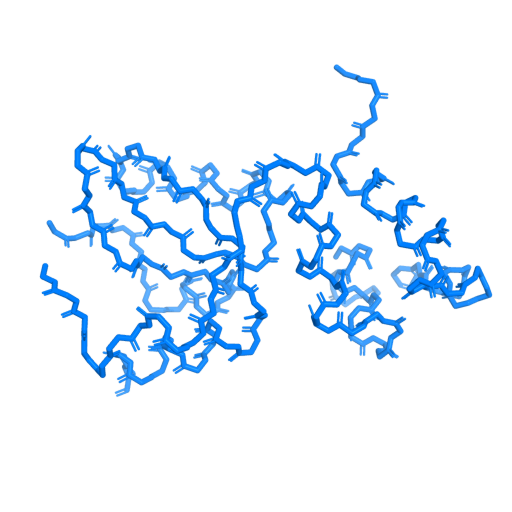11 7.938 15.562 1.00 13.94 91 LEU C CA 1
ATOM 659 C C . LEU A 1 91 ? 24.556 8.958 16.596 1.00 14.80 91 LEU C C 1
ATOM 660 O O . LEU A 1 91 ? 23.791 9.916 16.281 1.00 14.93 91 LEU C O 1
ATOM 665 N N . LYS A 1 92 ? 25.044 8.777 17.831 1.00 15.48 92 LYS C N 1
ATOM 666 C CA . LYS A 1 92 ? 24.704 9.677 18.920 1.00 14.63 92 LYS C CA 1
ATOM 667 C C . LYS A 1 92 ? 25.270 11.064 18.736 1.00 14.70 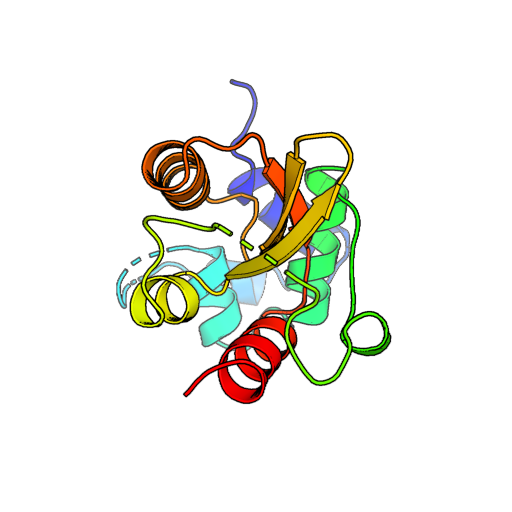92 LYS C C 1
ATOM 668 O O . LYS A 1 92 ? 24.551 12.053 18.947 1.00 14.59 92 LYS C O 1
ATOM 674 N N . GLN A 1 93 ? 26.525 11.193 18.326 1.00 14.53 93 GLN C N 1
ATOM 675 C CA . GLN A 1 93 ? 27.089 12.499 18.116 1.00 15.32 93 GLN C CA 1
ATOM 676 C C . GLN A 1 93 ? 26.381 13.269 17.015 1.00 15.77 93 GLN C C 1
ATOM 677 O O . GLN A 1 93 ? 26.206 14.492 17.119 1.00 13.75 93 GLN C O 1
ATOM 683 N N . PHE A 1 94 ? 26.051 12.589 15.920 1.00 14.67 94 PHE C N 1
ATOM 684 C CA . PHE A 1 94 ? 25.476 13.323 14.759 1.00 14.87 94 PHE C CA 1
ATOM 685 C C . PHE A 1 94 ? 23.931 13.358 14.769 1.00 15.77 94 PHE C C 1
ATOM 686 O O . PHE A 1 94 ? 23.293 14.080 13.902 1.00 15.26 94 PHE C O 1
ATOM 694 N N . HIS A 1 95 ? 23.342 12.563 15.680 1.00 13.72 95 HIS C N 1
ATOM 695 C CA . HIS A 1 95 ? 21.879 12.419 15.856 1.00 13.97 95 HIS C CA 1
ATOM 696 C C . HIS A 1 95 ? 21.266 11.971 14.559 1.00 13.50 95 HIS C C 1
ATOM 697 O O . HIS A 1 95 ? 20.467 12.688 13.928 1.00 12.69 95 HIS C O 1
ATOM 704 N N . LEU A 1 96 ? 21.684 10.809 14.071 1.00 12.67 96 LEU C N 1
ATOM 705 C CA . LEU A 1 96 ? 21.072 10.270 12.862 1.00 11.17 96 LEU C CA 1
ATOM 706 C C . LEU A 1 96 ? 21.156 8.731 13.041 1.00 10.96 96 LEU C C 1
ATOM 707 O O . LEU A 1 96 ? 21.895 8.235 13.904 1.00 9.12 96 LEU C O 1
ATOM 712 N N . CYS A 1 97 ? 20.371 8.006 12.293 1.00 11.85 97 CYS C N 1
ATOM 713 C CA . CYS A 1 97 ? 20.134 6.580 12.540 1.00 13.80 97 CYS C CA 1
ATOM 714 C C . CYS A 1 97 ? 19.653 5.830 11.293 1.00 15.08 97 CYS C C 1
ATOM 715 O O . CYS A 1 97 ? 18.659 6.212 10.713 1.00 15.33 97 CYS C O 1
ATOM 718 N N . PRO A 1 98 ? 20.355 4.799 10.835 1.00 15.38 98 PRO C N 1
ATOM 719 C CA . PRO A 1 98 ? 19.840 4.005 9.750 1.00 15.92 98 PRO C CA 1
ATOM 720 C C . PRO A 1 98 ? 18.558 3.285 10.217 1.00 16.93 98 PRO C C 1
ATOM 721 O O . PRO A 1 98 ? 18.547 2.667 11.324 1.00 17.44 98 PRO C O 1
ATOM 725 N N . VAL A 1 99 ? 17.514 3.341 9.404 1.00 16.53 99 VAL C N 1
ATOM 726 C CA . VAL A 1 99 ? 16.209 2.738 9.780 1.00 18.76 99 VAL C CA 1
ATOM 727 C C . VAL A 1 99 ? 15.666 1.688 8.823 1.00 21.54 99 VAL C C 1
ATOM 728 O O . VAL A 1 99 ? 14.609 1.071 9.110 1.00 25.11 99 VAL C O 1
ATOM 732 N N . GLY A 1 100 ? 16.356 1.470 7.715 1.00 21.27 100 GLY C N 1
ATOM 733 C CA . GLY A 1 100 ? 15.919 0.488 6.749 1.00 22.74 100 GLY C CA 1
ATOM 734 C C . GLY A 1 100 ? 16.739 0.596 5.491 1.00 22.24 100 GLY C C 1
ATOM 735 O O . GLY A 1 100 ? 17.414 1.549 5.302 1.00 18.39 100 GLY C O 1
ATOM 736 N N . GLU A 1 101 ? 16.605 -0.389 4.621 1.00 23.19 101 GLU C N 1
ATOM 737 C CA . GLU A 1 101 ? 17.257 -0.424 3.343 1.00 25.78 101 GLU C CA 1
ATOM 738 C C . GLU A 1 101 ? 16.205 -0.909 2.327 1.00 27.05 101 GLU C C 1
ATOM 739 O O . GLU A 1 101 ? 15.612 -1.983 2.536 1.00 28.02 101 GLU C O 1
ATOM 745 N N . ARG A 1 102 ? 15.901 -0.096 1.319 1.00 26.59 102 ARG C N 1
ATOM 746 C CA . ARG A 1 102 ? 14.847 -0.391 0.324 1.00 27.10 102 ARG C CA 1
ATOM 747 C C . ARG A 1 102 ? 15.270 0.140 -1.077 1.00 27.48 102 ARG C C 1
ATOM 748 O O . ARG A 1 102 ? 15.801 1.266 -1.235 1.00 26.12 102 ARG C O 1
ATOM 756 N N . ASP A 1 103 ? 15.019 -0.684 -2.105 1.00 27.81 103 ASP C N 1
ATOM 757 C CA . ASP A 1 103 ? 15.412 -0.409 -3.495 1.00 26.31 103 ASP C CA 1
ATOM 758 C C . ASP A 1 103 ? 16.844 0.096 -3.628 1.00 24.50 103 ASP C C 1
ATOM 759 O O . ASP A 1 103 ? 17.138 0.997 -4.402 1.00 24.42 103 ASP C O 1
ATOM 764 N N . GLY A 1 104 ? 17.749 -0.533 -2.889 1.00 22.50 104 GLY C N 1
ATOM 765 C CA . GLY A 1 104 ? 19.134 -0.210 -2.986 1.00 21.36 104 GLY C CA 1
ATOM 766 C C . GLY A 1 104 ? 19.586 1.081 -2.318 1.00 19.72 104 GLY C C 1
ATOM 767 O O . GLY A 1 104 ? 20.742 1.527 -2.504 1.00 18.47 104 GLY C O 1
ATOM 768 N N . ARG A 1 105 ? 18.701 1.672 -1.531 1.00 18.62 105 ARG C N 1
ATOM 769 C CA . ARG A 1 105 ? 19.046 2.811 -0.695 1.00 16.66 105 ARG C CA 1
ATOM 770 C C . ARG A 1 105 ? 18.861 2.589 0.809 1.00 15.56 105 ARG C C 1
ATOM 771 O O . ARG A 1 105 ? 17.916 1.962 1.291 1.00 15.66 105 ARG C O 1
ATOM 779 N N . LEU A 1 106 ? 19.754 3.184 1.558 1.00 13.14 106 LEU C N 1
ATOM 780 C CA . LEU A 1 106 ? 19.692 3.208 3.007 1.00 12.50 106 LEU C CA 1
ATOM 781 C C . LEU A 1 106 ? 18.825 4.349 3.493 1.00 11.70 106 LEU C C 1
ATOM 782 O O . LEU A 1 106 ? 19.147 5.532 3.259 1.00 10.94 106 LEU C O 1
ATOM 787 N N . ASP A 1 107 ? 17.740 4.012 4.211 1.00 12.25 107 ASP C N 1
ATOM 788 C CA . ASP A 1 107 ? 16.910 4.982 4.832 1.00 13.64 107 ASP C CA 1
ATOM 789 C C . ASP A 1 107 ? 17.619 5.522 6.079 1.00 13.74 107 ASP C C 1
ATOM 790 O O . ASP A 1 107 ? 17.950 4.747 6.998 1.00 15.79 107 ASP C O 1
ATOM 795 N N . LEU A 1 108 ? 17.873 6.827 6.101 1.00 11.79 108 LEU C N 1
ATOM 796 C CA . LEU A 1 108 ? 18.548 7.453 7.230 1.00 11.79 108 LEU C CA 1
ATOM 797 C C . LEU A 1 108 ? 17.689 8.533 7.807 1.00 12.45 108 LEU C C 1
ATOM 798 O O . LEU A 1 108 ? 17.395 9.548 7.155 1.00 11.52 108 LEU C O 1
ATOM 803 N N . TRP A 1 109 ? 17.345 8.353 9.064 1.00 11.02 109 TRP C N 1
ATOM 804 C CA . TRP A 1 109 ? 16.643 9.332 9.838 1.00 9.97 109 TRP C CA 1
ATOM 805 C C . TRP A 1 109 ? 17.660 10.353 10.369 1.00 11.81 109 TRP C C 1
ATOM 806 O O . TRP A 1 109 ? 18.631 9.968 11.076 1.00 11.11 109 TRP C O 1
ATOM 817 N N . ILE A 1 110 ? 17.434 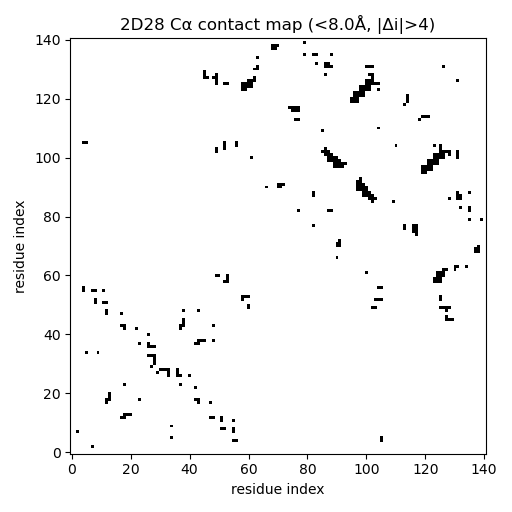11.645 10.115 1.00 9.98 110 ILE C N 1
ATOM 818 C CA . ILE A 1 110 ? 18.479 12.620 10.381 1.00 10.87 110 ILE C CA 1
ATOM 819 C C . ILE A 1 110 ? 17.903 13.873 10.988 1.00 9.45 110 ILE C C 1
ATOM 820 O O . ILE A 1 110 ? 16.806 14.367 10.519 1.00 9.38 110 ILE C O 1
ATOM 825 N N . ALA A 1 111 ? 18.553 14.376 12.037 1.00 8.40 111 ALA C N 1
ATOM 826 C CA . ALA A 1 111 ? 18.110 15.627 12.698 1.00 9.46 111 ALA C CA 1
ATOM 827 C C . ALA A 1 111 ? 18.480 16.897 11.967 1.00 9.96 111 ALA C C 1
ATOM 828 O O . ALA A 1 111 ? 17.675 17.888 11.938 1.00 10.14 111 ALA C O 1
ATOM 830 N N . ASP A 1 112 ? 19.683 16.863 11.382 1.00 10.29 112 ASP C N 1
ATOM 831 C CA . ASP A 1 112 ? 20.315 18.013 10.773 1.00 10.97 112 ASP C CA 1
ATOM 832 C C . ASP A 1 112 ? 20.665 17.749 9.310 1.00 10.83 112 ASP C C 1
ATOM 833 O O . ASP A 1 112 ? 21.822 17.670 8.937 1.00 11.56 112 ASP C O 1
ATOM 838 N N . PRO A 1 113 ? 19.664 17.699 8.456 1.00 10.53 113 PRO C N 1
ATOM 839 C CA . PRO A 1 113 ? 19.885 17.371 7.025 1.00 9.14 113 PRO C CA 1
ATOM 840 C C . PRO A 1 113 ? 20.571 18.410 6.168 1.00 10.82 113 PRO C C 1
ATOM 841 O O . PRO A 1 113 ? 20.889 18.086 5.022 1.00 12.47 113 PRO C O 1
ATOM 845 N N . TYR A 1 114 ? 20.804 19.591 6.709 1.00 11.07 114 TYR C N 1
ATOM 846 C CA . TYR A 1 114 ? 21.623 20.631 6.111 1.00 12.68 114 TYR C CA 1
ATOM 847 C C . TYR A 1 114 ? 23.142 20.409 6.325 1.00 14.03 114 TYR C C 1
ATOM 848 O O . TYR A 1 114 ? 23.922 21.180 5.800 1.00 15.79 114 TYR C O 1
ATOM 857 N N . ASP A 1 115 ? 23.537 19.394 7.115 1.00 12.26 115 ASP C N 1
ATOM 858 C CA . ASP A 1 115 ? 24.933 19.226 7.511 1.00 12.62 115 ASP C CA 1
ATOM 859 C C . ASP A 1 115 ? 25.614 18.278 6.512 1.00 11.58 115 ASP C C 1
ATOM 860 O O . ASP A 1 115 ? 25.586 17.061 6.667 1.00 11.55 115 ASP C O 1
ATOM 865 N N . ASP A 1 116 ? 26.127 18.882 5.452 1.00 12.76 116 ASP C N 1
ATOM 866 C CA . ASP A 1 116 ? 26.721 18.151 4.378 1.00 13.99 116 ASP C CA 1
ATOM 867 C C . ASP A 1 116 ? 27.992 17.374 4.841 1.00 14.32 116 ASP C C 1
ATOM 868 O O . ASP A 1 116 ? 28.284 16.335 4.293 1.00 10.59 116 ASP C O 1
ATOM 873 N N . TYR A 1 117 ? 28.664 17.843 5.885 1.00 12.37 117 TYR C N 1
ATOM 874 C CA . TYR A 1 117 ? 29.818 17.097 6.450 1.00 13.01 117 TYR C CA 1
ATOM 875 C C . TYR A 1 117 ? 29.384 15.740 6.996 1.00 11.60 117 TYR C C 1
ATOM 876 O O . TYR A 1 117 ? 29.928 14.691 6.660 1.00 11.41 117 TYR C O 1
ATOM 885 N N . ALA A 1 118 ? 28.315 15.736 7.783 1.00 12.12 118 ALA C N 1
ATOM 886 C CA . ALA A 1 118 ? 27.811 14.522 8.342 1.00 10.86 118 ALA C CA 1
ATOM 887 C C . ALA A 1 118 ? 27.285 13.559 7.298 1.00 12.18 118 ALA C C 1
ATOM 888 O O . ALA A 1 118 ? 27.536 12.364 7.368 1.00 10.76 118 ALA C O 1
ATOM 890 N N . ILE A 1 119 ? 26.508 14.088 6.357 1.00 11.23 119 ILE C N 1
ATOM 891 C CA . ILE A 1 119 ? 25.957 13.259 5.333 1.00 11.13 119 ILE C CA 1
ATOM 892 C C . ILE A 1 119 ? 27.055 12.656 4.483 1.00 11.45 119 ILE C C 1
ATOM 893 O O . ILE A 1 119 ? 26.921 11.501 4.146 1.00 12.17 119 ILE C O 1
ATOM 898 N N . ASP A 1 120 ? 28.032 13.477 4.048 1.00 11.09 120 ASP C N 1
ATOM 899 C CA . ASP A 1 120 ? 29.146 12.952 3.255 1.00 11.64 120 ASP C CA 1
ATOM 900 C C . ASP A 1 120 ? 29.971 11.909 4.045 1.00 12.83 120 ASP C C 1
ATOM 901 O O . ASP A 1 120 ? 30.387 10.898 3.486 1.00 12.50 120 ASP C O 1
ATOM 906 N N . ALA A 1 121 ? 30.102 12.093 5.356 1.00 13.47 121 ALA C N 1
ATOM 907 C CA . ALA A 1 121 ? 30.687 11.054 6.245 1.00 12.78 121 ALA C CA 1
ATOM 908 C C . ALA A 1 121 ? 29.929 9.725 6.189 1.00 13.79 121 ALA C C 1
ATOM 909 O O . ALA A 1 121 ? 30.549 8.623 6.038 1.00 15.11 121 ALA C O 1
ATOM 911 N N . VAL A 1 122 ? 28.595 9.806 6.199 1.00 12.22 122 VAL C N 1
ATOM 912 C CA . VAL A 1 122 ? 27.782 8.610 6.191 1.00 12.95 122 VAL C CA 1
ATOM 913 C C . VAL A 1 122 ? 27.885 7.944 4.830 1.00 11.66 122 VAL C C 1
ATOM 914 O O . VAL A 1 122 ? 28.051 6.684 4.724 1.00 13.04 122 VAL C O 1
ATOM 918 N N . ARG A 1 123 ? 27.865 8.758 3.791 1.00 10.71 123 ARG C N 1
ATOM 919 C CA . ARG A 1 123 ? 27.904 8.239 2.412 1.00 12.10 123 ARG C CA 1
ATOM 920 C C . ARG A 1 123 ? 29.227 7.452 2.230 1.00 12.84 123 ARG C C 1
ATOM 921 O O . ARG A 1 123 ? 29.259 6.304 1.696 1.00 13.69 123 ARG C O 1
ATOM 929 N N . LEU A 1 124 ? 30.324 8.050 2.707 1.00 12.77 124 LEU C N 1
ATOM 930 C CA . LEU A 1 124 ? 31.661 7.451 2.524 1.00 13.74 124 LEU C CA 1
ATOM 931 C C . LEU A 1 124 ? 31.835 6.195 3.393 1.00 14.79 124 LEU C C 1
ATOM 932 O O . LEU A 1 124 ? 32.373 5.157 2.931 1.00 14.35 124 LEU C O 1
ATOM 937 N N . ALA A 1 125 ? 31.367 6.274 4.634 1.00 14.78 125 ALA C N 1
ATOM 938 C CA . ALA A 1 125 ? 31.577 5.168 5.581 1.00 15.63 125 ALA C CA 1
ATOM 939 C C . ALA A 1 125 ? 30.734 3.958 5.217 1.00 14.96 125 ALA C C 1
ATOM 940 O O . ALA A 1 125 ? 31.201 2.804 5.384 1.00 13.61 125 ALA C O 1
ATOM 942 N N . THR A 1 126 ? 29.505 4.175 4.720 1.00 13.45 126 THR C N 1
ATOM 943 C CA . THR A 1 126 ? 28.619 3.025 4.452 1.00 15.11 126 THR C CA 1
ATOM 944 C C . THR A 1 126 ? 28.829 2.518 3.057 1.00 15.20 126 THR C C 1
ATOM 945 O O . THR A 1 126 ? 28.609 1.334 2.762 1.00 16.74 126 THR C O 1
ATOM 949 N N . GLY A 1 127 ? 29.253 3.402 2.181 1.00 15.68 127 GLY C N 1
ATOM 950 C CA . GLY A 1 127 ? 29.279 3.109 0.765 1.00 17.04 127 GLY C CA 1
ATOM 951 C C . GLY A 1 127 ? 27.912 2.871 0.136 1.00 17.44 127 GLY C C 1
ATOM 952 O O . GLY A 1 127 ? 27.849 2.326 -0.955 1.00 18.04 127 GLY C O 1
ATOM 953 N N . LEU A 1 128 ? 26.843 3.317 0.789 1.00 15.44 128 LEU C N 1
ATOM 954 C CA . LEU A 1 128 ? 25.455 3.112 0.316 1.00 16.03 128 LEU C CA 1
ATOM 955 C C . LEU A 1 128 ? 24.823 4.406 -0.108 1.00 15.80 128 LEU C C 1
ATOM 956 O O . LEU A 1 128 ? 25.091 5.471 0.477 1.00 16.15 128 LEU C O 1
ATOM 961 N N . PRO A 1 129 ? 23.973 4.351 -1.127 1.00 16.55 129 PRO C N 1
ATOM 962 C CA . PRO A 1 129 ? 23.177 5.535 -1.454 1.00 15.97 129 PRO C CA 1
ATOM 963 C C . PRO A 1 129 ? 22.123 5.736 -0.355 1.00 15.19 129 PRO C C 1
ATOM 964 O O . PRO A 1 129 ? 21.624 4.770 0.199 1.00 16.97 129 PRO C O 1
ATOM 968 N N . LEU A 1 130 ? 21.923 6.982 0.064 1.00 12.21 130 LEU C N 1
ATOM 969 C CA . LEU A 1 130 ? 21.041 7.327 1.167 1.00 10.93 130 LEU C CA 1
ATOM 970 C C . LEU A 1 130 ? 19.717 7.855 0.669 1.00 10.43 130 LEU C C 1
ATOM 971 O O . LEU A 1 130 ? 19.674 8.535 -0.380 1.00 11.32 130 LEU C O 1
ATOM 976 N N . LEU A 1 131 ? 18.681 7.621 1.473 1.00 10.25 131 LEU C N 1
ATOM 977 C CA . LEU A 1 131 ? 17.425 8.351 1.382 1.00 12.44 131 LEU C CA 1
ATOM 978 C C . LEU A 1 131 ? 17.228 9.003 2.745 1.00 11.65 131 LEU C C 1
ATOM 979 O O . LEU A 1 131 ? 17.143 8.335 3.745 1.00 10.44 131 LEU C O 1
ATOM 984 N N . LEU A 1 132 ? 17.218 10.335 2.764 1.00 11.09 132 LEU C N 1
ATOM 985 C CA . LEU A 1 132 ? 17.151 11.092 3.977 1.00 10.92 132 LEU C CA 1
ATOM 986 C C . LEU A 1 132 ? 15.720 11.340 4.431 1.00 11.82 132 LEU C C 1
ATOM 987 O O . LEU A 1 132 ? 14.874 11.695 3.651 1.00 11.35 132 LEU C O 1
ATOM 992 N N . HIS A 1 133 ? 15.473 11.136 5.729 1.00 12.22 133 HIS C N 1
ATOM 993 C CA . HIS A 1 133 ? 14.185 11.423 6.340 1.00 10.96 133 HIS C CA 1
ATOM 994 C C . HIS A 1 133 ? 14.402 12.250 7.587 1.00 11.12 133 HIS C C 1
ATOM 995 O O . HIS A 1 133 ? 15.236 11.877 8.454 1.00 10.17 133 HIS C O 1
ATOM 1002 N N . VAL A 1 134 ? 13.743 13.386 7.684 1.00 10.28 134 VAL C N 1
ATOM 1003 C CA . VAL A 1 134 ? 13.983 14.294 8.803 1.00 11.59 134 VAL C CA 1
ATOM 1004 C C . VAL A 1 134 ? 13.156 13.788 10.021 1.00 11.99 134 VAL C C 1
ATOM 1005 O O . VAL A 1 134 ? 11.977 13.370 9.915 1.00 12.66 134 VAL C O 1
ATOM 1009 N N . GLY A 1 135 ? 13.789 13.801 11.155 1.00 12.08 135 GLY C N 1
ATOM 1010 C CA . GLY A 1 135 ? 13.161 13.447 12.429 1.00 10.93 135 GLY C CA 1
ATOM 1011 C C . GLY A 1 135 ? 13.565 14.416 13.530 1.00 10.15 135 GLY C C 1
ATOM 1012 O O . GLY A 1 135 ? 14.578 15.137 13.472 1.00 10.01 135 GLY C O 1
ATOM 1013 N N . LEU A 1 136 ? 12.686 14.517 14.518 1.00 10.56 136 LEU C N 1
ATOM 1014 C CA . LEU A 1 136 ? 12.901 15.349 15.663 1.00 10.55 136 LEU C CA 1
ATOM 1015 C C . LEU A 1 136 ? 14.114 14.682 16.437 1.00 11.47 136 LEU C C 1
ATOM 1016 O O . LEU A 1 136 ? 14.269 13.429 16.523 1.00 10.81 136 LEU C O 1
ATOM 1021 N N . ARG A 1 137 ? 15.012 15.557 16.814 1.00 10.84 137 ARG C N 1
ATOM 1022 C CA . ARG A 1 137 ? 16.271 15.196 17.408 1.00 12.27 137 ARG C CA 1
ATOM 1023 C C . ARG A 1 137 ? 16.101 14.149 18.518 1.00 13.91 137 ARG C C 1
ATOM 1024 O O . ARG A 1 137 ? 16.813 13.140 18.552 1.00 11.41 137 ARG C O 1
ATOM 1032 N N . SER A 1 138 ? 15.197 14.401 19.454 1.00 15.18 138 SER C N 1
ATOM 1033 C CA . SER A 1 138 ? 15.111 13.538 20.624 1.00 15.30 138 SER C CA 1
ATOM 1034 C C . SER A 1 138 ? 14.476 12.242 20.258 1.00 14.09 138 SER C C 1
ATOM 1035 O O . SER A 1 138 ? 14.677 11.206 20.948 1.00 14.08 138 SER C O 1
ATOM 1038 N N . GLU A 1 139 ? 13.611 12.254 19.234 1.00 14.34 139 GLU C N 1
ATOM 1039 C CA . GLU A 1 139 ? 13.010 11.011 18.764 1.00 13.06 139 GLU C CA 1
ATOM 1040 C C . GLU A 1 139 ? 14.047 10.072 18.149 1.00 12.67 139 GLU C C 1
ATOM 1041 O O . GLU A 1 139 ? 13.979 8.853 18.320 1.00 12.39 139 GLU C O 1
ATOM 1047 N N . ILE A 1 140 ? 14.950 10.639 17.364 1.00 12.91 140 ILE C N 1
ATOM 1048 C CA . ILE A 1 140 ? 16.100 9.906 16.819 1.00 12.20 140 ILE C CA 1
ATOM 1049 C C . ILE A 1 140 ? 16.974 9.381 17.968 1.00 13.87 140 ILE C C 1
ATOM 1050 O O . ILE A 1 140 ? 17.366 8.201 17.966 1.00 13.07 140 ILE C O 1
ATOM 1055 N N . ASP A 1 141 ? 17.296 10.244 18.930 1.00 14.50 141 ASP C N 1
ATOM 1056 C CA . ASP A 1 141 ? 18.129 9.795 20.071 1.00 16.51 141 ASP C CA 1
ATOM 1057 C C . ASP A 1 141 ? 17.514 8.617 20.819 1.00 17.64 141 ASP C C 1
ATOM 1058 O O . ASP A 1 141 ? 18.196 7.660 21.119 1.00 17.28 141 ASP C O 1
ATOM 1063 N N . ASP A 1 142 ? 16.199 8.691 21.013 1.00 19.43 142 ASP C N 1
ATOM 1064 C CA . ASP A 1 142 ? 15.438 7.671 21.718 1.00 20.91 142 ASP C CA 1
ATOM 1065 C C . ASP A 1 142 ? 15.495 6.360 20.964 1.00 19.22 142 ASP C C 1
ATOM 1066 O O . ASP A 1 142 ? 15.776 5.304 21.530 1.00 19.86 142 ASP C O 1
ATOM 1071 N N . LEU A 1 143 ? 15.303 6.401 19.647 1.00 18.74 143 LEU C N 1
ATOM 1072 C CA . LEU A 1 143 ? 15.360 5.200 18.828 1.00 17.22 143 LEU C CA 1
ATOM 1073 C C . LEU A 1 143 ? 16.769 4.606 18.855 1.00 18.86 143 LEU C C 1
ATOM 1074 O O . LEU A 1 143 ? 16.937 3.348 18.937 1.00 16.77 143 LEU C O 1
ATOM 1079 N N . ILE A 1 144 ? 17.799 5.458 18.748 1.00 18.33 144 ILE C N 1
ATOM 1080 C CA . ILE A 1 144 ? 19.176 4.939 18.752 1.00 17.89 144 ILE C CA 1
ATOM 1081 C C . ILE A 1 144 ? 19.353 4.096 20.034 1.00 22.10 144 ILE C C 1
ATOM 1082 O O . ILE A 1 144 ? 19.833 2.974 19.921 1.00 24.46 144 ILE C O 1
ATOM 1087 N N . GLU A 1 145 ? 18.952 4.615 21.183 1.00 24.57 145 GLU C N 1
ATOM 1088 C CA . GLU A 1 145 ? 19.149 3.933 22.463 1.00 28.35 145 GLU C CA 1
ATOM 1089 C C . GLU A 1 145 ? 18.301 2.666 22.610 1.00 29.86 145 GLU C C 1
ATOM 1090 O O . GLU A 1 145 ? 18.774 1.641 23.160 1.00 31.41 145 GLU C O 1
ATOM 1096 N N . ARG A 1 146 ? 17.047 2.757 22.188 1.00 28.88 146 ARG C N 1
ATOM 1097 C CA . ARG A 1 146 ? 16.126 1.652 22.214 1.00 29.61 146 ARG C CA 1
ATOM 1098 C C . ARG A 1 146 ? 16.609 0.524 21.343 1.00 29.49 146 ARG C C 1
ATOM 1099 O O . ARG A 1 146 ? 16.625 -0.650 21.739 1.00 29.40 146 ARG C O 1
ATOM 1107 N N . TRP A 1 147 ? 17.062 0.869 20.154 1.00 27.81 147 TRP C N 1
ATOM 1108 C CA . TRP A 1 147 ? 17.512 -0.131 19.247 1.00 29.36 147 TRP C CA 1
ATOM 1109 C C . TRP A 1 147 ? 18.914 -0.640 19.632 1.00 31.87 147 TRP C C 1
ATOM 1110 O O . TRP A 1 147 ? 19.226 -1.804 19.308 1.00 31.08 147 TRP C O 1
ATOM 1121 N N . TYR A 1 148 ? 19.727 0.205 20.296 1.00 32.62 148 TYR C N 1
ATOM 1122 C CA . TYR A 1 148 ? 21.136 -0.139 20.648 1.00 33.50 148 TYR C CA 1
ATOM 1123 C C . TYR A 1 148 ? 21.512 0.291 22.056 1.00 36.07 148 TYR C C 1
ATOM 1124 O O . TYR A 1 148 ? 20.723 0.910 22.751 1.00 38.75 148 TYR C O 1
ATOM 1133 N N . GLY A 1 149 ? 22.681 -0.096 22.533 1.00 38.43 149 GLY C N 1
ATOM 1134 C CA . GLY A 1 149 ? 23.028 0.141 23.940 1.00 40.21 149 GLY C CA 1
ATOM 1135 C C . GLY A 1 149 ? 22.031 -0.286 25.025 1.00 40.46 149 GLY C C 1
ATOM 1136 O O . GLY A 1 149 ? 21.536 -1.447 25.091 1.00 41.77 149 GLY C O 1
#

B-factor: mean 25.09, std 13.75, range [2.02, 89.83]

Radius of gyration: 15.37 Å; Cα contacts (8 Å, |Δi|>4): 194; chains: 1; bounding box: 27×46×29 Å

Solvent-accessible surface area: 8661 Å² total

Secondary structure (DSSP, 8-state):
--S-HHHHHHHHHHHTTSS-HHHHHH-------HHHHHHHTT-S-HHHHHHHHHHHHT--B--GGGS-SS------S--HHHHHHHTEEEEEEETTEEEEEES-TT-HHHHHHHHHHH-S-EEEEE--HHHHHHHHHHH--

Sequence (141 aa):
EQRSAETRIVEALLERRRLKDTDLVRARQESGGLLALLGRLGLVSERDHAETCAEVLGLPLVDARQLGDTPPEEVQGLSLRFLKQFHLCPVGERDGRLDLWIADPYDDYAIDAVRLATGLPLLLHVGLRSEIDDLIERWYG

Foldseek 3Di:
DPDALVVQLVVVCVVVVQADPVLLVVQDDPPPDRVVSCVVVVGGALVSLLVSSCVSVVAAADALVPADQEADDDFFQADLVLCLVQQKDFRDAPPQETEMEGSCPSPVVSVVSRCVGRVGHYRYHYYRRVRSVVNSVSHHD